Protein AF-A0A699URV3-F1 (afdb_monomer_lite)

pLDDT: mean 88.66, std 13.64, range [44.75, 98.0]

Structure (mmCIF, N/CA/C/O backbone):
data_AF-A0A699URV3-F1
#
_entry.id   AF-A0A699URV3-F1
#
loop_
_atom_site.group_PDB
_atom_site.id
_atom_site.type_symbol
_atom_site.label_atom_id
_atom_site.label_alt_id
_atom_site.label_comp_id
_atom_site.label_asym_id
_atom_site.label_entity_id
_atom_site.label_seq_id
_atom_site.pdbx_PDB_ins_code
_atom_site.Cartn_x
_atom_site.Cartn_y
_atom_site.Cartn_z
_atom_site.occupancy
_atom_site.B_iso_or_equiv
_atom_site.auth_seq_id
_atom_site.auth_comp_id
_atom_site.auth_asym_id
_atom_site.auth_atom_id
_atom_site.pdbx_PDB_model_num
ATOM 1 N N . PRO A 1 1 ? 10.556 -5.737 3.263 1.00 93.62 1 PRO A N 1
ATOM 2 C CA . PRO A 1 1 ? 9.322 -6.227 2.591 1.00 93.62 1 PRO A CA 1
ATOM 3 C C . PRO A 1 1 ? 8.824 -5.193 1.568 1.00 93.62 1 PRO A C 1
ATOM 5 O O . PRO A 1 1 ? 9.235 -4.037 1.653 1.00 93.62 1 PRO A O 1
ATOM 8 N N . ILE A 1 2 ? 7.965 -5.598 0.625 1.00 95.62 2 ILE A N 1
ATOM 9 C CA . ILE A 1 2 ? 7.261 -4.681 -0.288 1.00 95.62 2 ILE A CA 1
ATOM 10 C C . ILE A 1 2 ? 5.797 -4.615 0.150 1.00 95.62 2 ILE A C 1
ATOM 12 O O . ILE A 1 2 ? 5.158 -5.657 0.291 1.00 95.62 2 ILE A O 1
ATOM 16 N N . PHE A 1 3 ? 5.278 -3.405 0.334 1.00 96.75 3 PHE A N 1
ATOM 17 C CA . PHE A 1 3 ? 3.881 -3.133 0.649 1.00 96.75 3 PHE A CA 1
ATOM 18 C C . PHE A 1 3 ? 3.180 -2.501 -0.547 1.00 96.75 3 PHE A C 1
ATOM 20 O O . PHE A 1 3 ? 3.784 -1.768 -1.334 1.00 96.75 3 PHE A O 1
ATOM 27 N N . PHE A 1 4 ? 1.891 -2.787 -0.674 1.00 97.50 4 PHE A N 1
ATOM 28 C CA . PHE A 1 4 ? 1.029 -2.181 -1.673 1.00 97.50 4 PHE A CA 1
ATOM 29 C C . PHE A 1 4 ? -0.183 -1.572 -0.974 1.00 97.50 4 PHE A C 1
ATOM 31 O O . PHE A 1 4 ? -0.940 -2.290 -0.325 1.00 97.50 4 PHE A O 1
ATOM 38 N N . LEU A 1 5 ? -0.326 -0.253 -1.091 1.00 96.94 5 LEU A N 1
ATOM 39 C CA . LEU A 1 5 ? -1.377 0.540 -0.466 1.00 96.94 5 LEU A CA 1
ATOM 40 C C . LEU A 1 5 ? -2.276 1.129 -1.554 1.00 96.94 5 LEU A C 1
ATOM 42 O O . LEU A 1 5 ? -1.796 1.730 -2.517 1.00 96.94 5 LEU A O 1
ATOM 46 N N . ASP A 1 6 ? -3.584 0.956 -1.391 1.00 96.06 6 ASP A N 1
ATOM 47 C CA . ASP A 1 6 ? -4.614 1.516 -2.265 1.00 96.06 6 ASP A CA 1
ATOM 48 C C . ASP A 1 6 ? -5.409 2.579 -1.495 1.00 96.06 6 ASP A C 1
ATOM 50 O O . ASP A 1 6 ? -6.205 2.259 -0.616 1.00 96.06 6 ASP A O 1
ATOM 54 N N . ALA A 1 7 ? -5.180 3.847 -1.839 1.00 94.75 7 ALA A N 1
ATOM 55 C CA . ALA A 1 7 ? -5.846 5.024 -1.286 1.00 94.75 7 ALA A CA 1
ATOM 56 C C . ALA A 1 7 ? -6.851 5.629 -2.284 1.00 94.75 7 ALA A C 1
ATOM 58 O O . ALA A 1 7 ? -6.950 6.849 -2.430 1.00 94.75 7 ALA A O 1
ATOM 59 N N . PHE A 1 8 ? -7.587 4.780 -3.008 1.00 91.25 8 PHE A N 1
ATOM 60 C CA . PHE A 1 8 ? -8.639 5.130 -3.971 1.00 91.25 8 PHE A CA 1
ATOM 61 C C . PHE A 1 8 ? -8.168 5.905 -5.215 1.00 91.25 8 PHE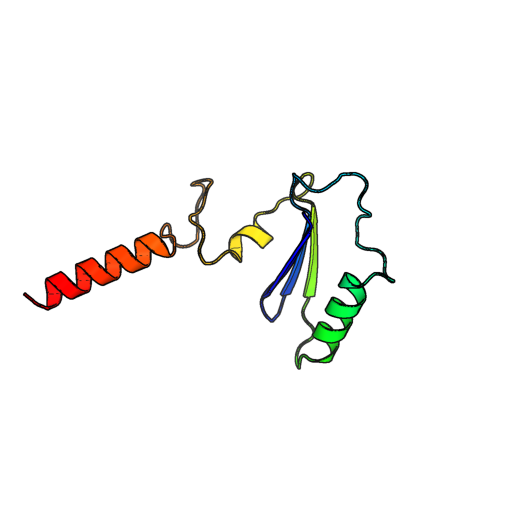 A C 1
ATOM 63 O O . PHE A 1 8 ? -8.266 5.378 -6.320 1.00 91.25 8 PHE A O 1
ATOM 70 N N . THR A 1 9 ? -7.674 7.139 -5.072 1.00 94.50 9 THR A N 1
ATOM 71 C CA . THR A 1 9 ? -7.108 7.943 -6.176 1.00 94.50 9 THR A CA 1
ATOM 72 C C . THR A 1 9 ? -5.602 7.753 -6.335 1.00 94.50 9 THR A C 1
ATOM 74 O O . THR A 1 9 ? -5.032 8.171 -7.347 1.00 94.50 9 THR A O 1
ATOM 77 N N . ILE A 1 10 ? -4.948 7.127 -5.356 1.00 96.44 10 ILE A N 1
ATOM 78 C CA . ILE A 1 10 ? -3.506 6.897 -5.330 1.00 96.44 10 ILE A CA 1
ATOM 79 C C . ILE A 1 10 ? -3.240 5.429 -4.986 1.00 96.44 10 ILE A C 1
ATOM 81 O O . ILE A 1 10 ? -3.835 4.870 -4.074 1.00 96.44 10 ILE A O 1
ATOM 85 N N . LEU A 1 11 ? -2.332 4.810 -5.731 1.00 97.75 11 LEU A N 1
ATOM 86 C CA . LEU A 1 11 ? -1.752 3.505 -5.453 1.00 97.75 11 LEU A CA 1
ATOM 87 C C . LEU A 1 11 ? -0.282 3.709 -5.096 1.00 97.75 11 LEU A C 1
ATOM 89 O O . LEU A 1 11 ? 0.456 4.314 -5.878 1.00 97.75 11 LEU A O 1
ATOM 93 N N . ILE A 1 12 ? 0.159 3.179 -3.962 1.00 97.88 12 ILE A N 1
ATOM 94 C CA . ILE A 1 12 ? 1.543 3.293 -3.498 1.00 97.88 12 ILE A CA 1
ATOM 95 C C . ILE A 1 12 ? 2.152 1.901 -3.410 1.00 97.88 12 ILE A C 1
ATOM 97 O O . ILE A 1 12 ? 1.598 0.997 -2.790 1.00 97.88 12 ILE A O 1
ATOM 101 N N . VAL A 1 13 ? 3.316 1.728 -4.024 1.00 98.00 13 VAL A N 1
ATOM 102 C CA . VAL A 1 13 ? 4.183 0.573 -3.802 1.00 98.00 13 VAL A CA 1
ATOM 103 C C . VAL A 1 13 ? 5.362 1.042 -2.965 1.00 98.00 13 VAL A C 1
ATOM 105 O O . VAL A 1 13 ? 6.215 1.782 -3.456 1.00 98.00 13 VAL A O 1
ATOM 108 N N . PHE A 1 14 ? 5.407 0.597 -1.715 1.00 97.75 14 PHE A N 1
ATOM 109 C CA . PHE A 1 14 ? 6.431 0.981 -0.753 1.00 97.75 14 PHE A CA 1
ATOM 110 C C . PHE A 1 14 ? 7.406 -0.172 -0.511 1.00 97.75 14 PHE A C 1
ATOM 112 O O . PHE A 1 14 ? 7.032 -1.248 -0.043 1.00 97.75 14 PHE A O 1
ATOM 119 N N . TYR A 1 15 ? 8.674 0.045 -0.837 1.00 97.44 15 TYR A N 1
ATOM 120 C CA . TYR A 1 15 ? 9.772 -0.842 -0.481 1.00 97.44 15 TYR A CA 1
ATOM 121 C C . TYR A 1 15 ? 10.312 -0.364 0.861 1.00 97.44 15 TYR A C 1
ATOM 123 O O . TYR A 1 15 ? 10.981 0.666 0.922 1.00 97.44 15 TYR A O 1
ATOM 131 N N . ALA A 1 16 ? 10.024 -1.108 1.927 1.00 95.62 16 ALA A N 1
ATOM 132 C CA . ALA A 1 16 ? 10.513 -0.769 3.258 1.00 95.62 16 ALA A CA 1
ATOM 133 C C . ALA A 1 16 ? 12.047 -0.742 3.296 1.00 95.62 16 ALA A C 1
ATOM 135 O O . ALA A 1 16 ? 12.701 -1.469 2.548 1.00 95.62 16 ALA A O 1
ATOM 136 N N . SER A 1 17 ? 12.633 0.015 4.222 1.00 93.56 17 SER A N 1
ATOM 137 C CA . SER A 1 17 ? 14.095 0.099 4.380 1.00 93.56 17 SER A CA 1
ATOM 138 C C . SER A 1 17 ? 14.742 -1.251 4.717 1.00 93.56 17 SER A C 1
ATOM 140 O O . SER A 1 17 ? 15.916 -1.467 4.441 1.00 93.56 17 SER A O 1
ATOM 142 N N . THR A 1 18 ? 13.952 -2.183 5.255 1.00 94.38 18 THR A N 1
ATOM 143 C CA . THR A 1 18 ? 14.316 -3.582 5.532 1.00 94.38 18 THR A CA 1
ATOM 144 C C . THR A 1 18 ? 14.030 -4.535 4.361 1.00 94.38 18 THR A C 1
ATOM 146 O O . THR A 1 18 ? 14.069 -5.754 4.522 1.00 94.38 18 THR A O 1
ATOM 149 N N . ALA A 1 19 ? 13.661 -4.027 3.181 1.00 92.94 19 ALA A N 1
ATOM 150 C CA . ALA A 1 19 ? 13.519 -4.843 1.980 1.00 92.94 19 ALA A CA 1
ATOM 151 C C . ALA A 1 19 ? 14.877 -5.357 1.493 1.00 92.94 19 ALA A C 1
ATOM 153 O O . ALA A 1 19 ? 15.890 -4.673 1.601 1.00 92.94 19 ALA A O 1
ATOM 154 N N . ASP A 1 20 ? 14.872 -6.568 0.934 1.00 92.94 20 ASP A N 1
ATOM 155 C CA . ASP A 1 20 ? 16.057 -7.163 0.326 1.00 92.94 20 ASP A CA 1
ATOM 156 C C . ASP A 1 20 ? 16.587 -6.238 -0.794 1.00 92.94 20 ASP A C 1
ATOM 158 O O . ASP A 1 20 ? 15.837 -5.924 -1.727 1.00 92.94 20 ASP A O 1
ATOM 162 N N . PRO A 1 21 ? 17.853 -5.778 -0.719 1.00 89.25 21 PRO A N 1
ATOM 163 C CA . PRO A 1 21 ? 18.423 -4.836 -1.680 1.00 89.25 21 PRO A CA 1
ATOM 164 C C . PRO A 1 21 ? 18.582 -5.428 -3.086 1.00 89.25 21 PRO A C 1
ATOM 166 O O . PRO A 1 21 ? 18.763 -4.672 -4.041 1.00 89.25 21 PRO A O 1
ATOM 169 N N . THR A 1 22 ? 18.509 -6.754 -3.233 1.00 92.88 22 THR A N 1
ATOM 170 C CA . THR A 1 22 ? 18.548 -7.430 -4.538 1.00 92.88 22 THR A CA 1
ATOM 171 C C . THR A 1 22 ? 17.222 -7.336 -5.294 1.00 92.88 22 THR A C 1
ATOM 173 O O . THR 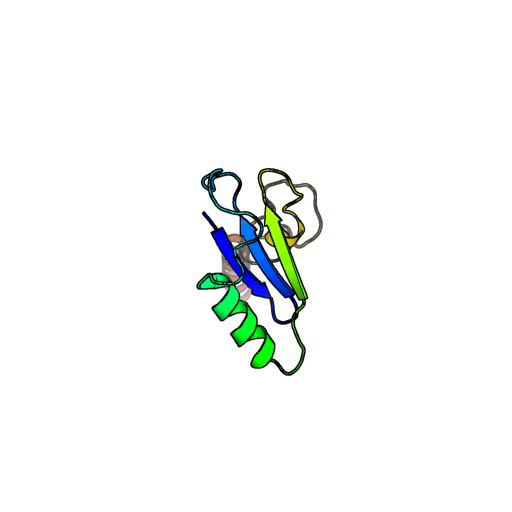A 1 22 ? 17.180 -7.612 -6.496 1.00 92.88 22 THR A O 1
ATOM 176 N N . LEU A 1 23 ? 16.137 -6.916 -4.628 1.00 92.38 23 LEU A N 1
ATOM 177 C CA . LEU A 1 23 ? 14.833 -6.787 -5.264 1.00 92.38 23 LEU A CA 1
ATOM 178 C C . LEU A 1 23 ? 14.851 -5.689 -6.340 1.00 92.38 23 LEU A C 1
ATOM 180 O O . LEU A 1 23 ? 15.269 -4.555 -6.072 1.00 92.38 23 LEU A O 1
ATOM 184 N N . PRO A 1 24 ? 14.336 -5.985 -7.546 1.00 94.12 24 PRO A N 1
ATOM 185 C CA . PRO A 1 24 ? 14.275 -5.013 -8.625 1.00 94.12 24 PRO A CA 1
ATOM 186 C C . PRO A 1 24 ? 13.404 -3.817 -8.233 1.00 94.12 24 PRO A C 1
ATOM 188 O O . PRO A 1 24 ? 12.324 -3.971 -7.653 1.00 94.12 24 PRO A O 1
ATOM 191 N N . TYR A 1 25 ? 13.878 -2.622 -8.583 1.00 93.81 25 TYR A N 1
ATOM 192 C CA . TYR A 1 25 ? 13.160 -1.367 -8.398 1.00 93.81 25 TYR A CA 1
ATOM 193 C C . TYR A 1 25 ? 13.305 -0.487 -9.648 1.00 93.81 25 TYR A C 1
ATOM 195 O O . TYR A 1 25 ? 14.438 -0.212 -10.052 1.00 93.81 25 TYR A O 1
ATOM 203 N N . PRO A 1 26 ? 12.192 -0.028 -10.248 1.00 92.38 26 PRO A N 1
ATOM 204 C CA . PRO A 1 26 ? 10.811 -0.345 -9.869 1.00 92.38 26 PRO A CA 1
ATOM 205 C C . PRO A 1 26 ? 10.459 -1.829 -10.142 1.00 92.38 26 PRO A C 1
ATOM 207 O O . PRO A 1 26 ? 11.229 -2.526 -10.805 1.00 92.38 26 PRO A O 1
ATOM 210 N N . PRO A 1 27 ? 9.306 -2.338 -9.657 1.00 94.25 27 PRO A N 1
ATOM 211 C CA . PRO A 1 27 ? 8.886 -3.711 -9.932 1.00 94.25 27 PRO A CA 1
ATOM 212 C C . PRO A 1 27 ? 8.860 -4.027 -11.445 1.00 94.25 27 PRO A C 1
ATOM 214 O O . PRO A 1 27 ? 8.322 -3.206 -12.206 1.00 94.25 27 PRO A O 1
ATOM 217 N N . PRO A 1 28 ? 9.366 -5.199 -11.884 1.00 95.62 28 PRO A N 1
ATOM 218 C CA . PRO A 1 28 ? 9.353 -5.630 -13.283 1.00 95.62 28 PRO A CA 1
ATOM 219 C C . PRO A 1 28 ? 7.941 -5.654 -13.856 1.00 95.62 28 PRO A C 1
ATOM 221 O O . PRO A 1 28 ? 7.008 -6.063 -13.169 1.00 95.62 28 PRO A O 1
ATOM 224 N N . HIS A 1 29 ? 7.764 -5.239 -15.110 1.00 93.31 29 HIS A N 1
ATOM 225 C CA . HIS A 1 29 ? 6.441 -5.129 -15.740 1.00 93.31 29 HIS A CA 1
ATOM 226 C C . HIS A 1 29 ? 5.660 -6.450 -15.798 1.00 93.31 29 HIS A C 1
ATOM 228 O O . HIS A 1 29 ? 4.431 -6.424 -15.771 1.00 93.31 29 HI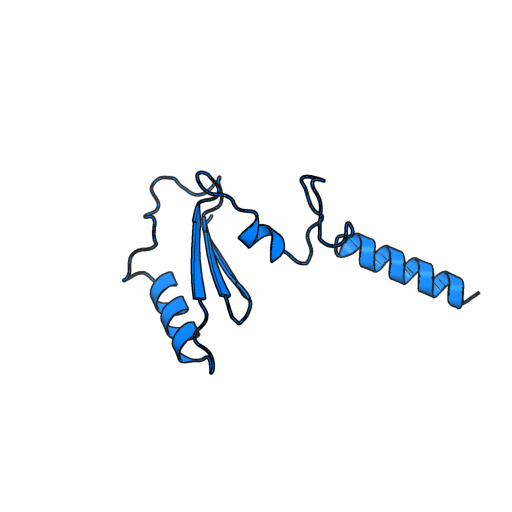S A O 1
ATOM 234 N N . ASP A 1 30 ? 6.365 -7.574 -15.832 1.00 94.88 30 ASP A N 1
ATOM 235 C CA . ASP A 1 30 ? 5.869 -8.946 -15.927 1.00 94.88 30 ASP A CA 1
ATOM 236 C C . ASP A 1 30 ? 5.742 -9.651 -14.562 1.00 94.88 30 ASP A C 1
ATOM 238 O O . ASP A 1 30 ? 5.655 -10.874 -14.491 1.00 94.88 30 ASP A O 1
ATOM 242 N N . CYS A 1 31 ? 5.701 -8.899 -13.457 1.00 95.44 31 CYS A N 1
ATOM 243 C CA . CYS A 1 31 ? 5.460 -9.465 -12.129 1.00 95.44 31 CYS A CA 1
ATOM 244 C C . CYS A 1 31 ? 3.978 -9.425 -11.714 1.00 95.44 31 CYS A C 1
ATOM 246 O O . CYS A 1 31 ? 3.195 -8.583 -12.165 1.00 95.44 31 CYS A O 1
ATOM 248 N N . LEU A 1 32 ? 3.609 -10.286 -10.757 1.00 96.62 32 LEU A N 1
ATOM 249 C CA . LEU A 1 32 ? 2.262 -10.331 -10.176 1.00 96.62 32 LEU A CA 1
ATOM 250 C C . LEU A 1 32 ? 1.798 -8.958 -9.662 1.00 96.62 32 LEU A C 1
ATOM 252 O O . LEU A 1 32 ? 0.663 -8.563 -9.913 1.00 96.62 32 LEU A O 1
ATOM 256 N N . LEU A 1 33 ? 2.683 -8.200 -9.004 1.00 96.88 33 LEU A N 1
ATOM 257 C CA . LEU A 1 33 ? 2.364 -6.871 -8.476 1.00 96.88 33 LEU A CA 1
ATOM 258 C C . LEU A 1 33 ? 1.930 -5.900 -9.587 1.00 96.88 33 LEU A C 1
ATOM 260 O O . LEU A 1 33 ? 0.950 -5.174 -9.427 1.00 96.88 33 LEU A O 1
ATOM 264 N N . ARG A 1 34 ? 2.619 -5.900 -10.735 1.00 96.94 34 ARG A N 1
ATOM 265 C CA . ARG A 1 34 ? 2.261 -5.062 -11.892 1.00 96.94 34 ARG A CA 1
ATOM 266 C C . ARG A 1 34 ? 0.937 -5.474 -12.512 1.00 96.94 34 ARG A C 1
ATOM 268 O O . ARG A 1 34 ? 0.134 -4.595 -12.819 1.00 96.94 34 ARG A O 1
ATOM 275 N N . THR A 1 35 ? 0.682 -6.773 -12.636 1.00 97.62 35 THR A N 1
ATOM 276 C CA . THR A 1 35 ? -0.611 -7.289 -13.107 1.00 97.62 35 THR A CA 1
ATOM 277 C C . THR A 1 35 ? -1.753 -6.848 -12.191 1.00 97.62 35 THR A C 1
ATOM 279 O O . THR A 1 35 ? -2.757 -6.331 -12.681 1.00 97.62 35 THR A O 1
ATOM 282 N N . THR A 1 36 ? -1.578 -6.951 -10.870 1.00 97.31 36 THR A N 1
ATOM 283 C CA . THR A 1 36 ? -2.568 -6.496 -9.881 1.00 97.31 36 THR A CA 1
ATOM 284 C C . THR A 1 36 ? -2.826 -4.992 -9.977 1.00 97.31 36 THR A C 1
ATOM 286 O O . THR A 1 36 ? -3.980 -4.574 -10.037 1.00 97.31 36 THR A O 1
ATOM 289 N N . ILE A 1 37 ? -1.776 -4.171 -10.070 1.00 97.12 37 ILE A N 1
ATOM 290 C CA . ILE A 1 37 ? -1.909 -2.714 -10.234 1.00 97.12 37 ILE A CA 1
ATOM 291 C C . ILE A 1 37 ? -2.663 -2.361 -11.520 1.00 97.12 37 ILE A C 1
ATOM 293 O O . ILE A 1 37 ? -3.527 -1.485 -11.512 1.00 97.12 37 ILE A O 1
ATOM 297 N N . ASN A 1 38 ? -2.334 -3.020 -12.633 1.00 96.38 38 ASN A N 1
ATOM 298 C CA . ASN A 1 38 ? -2.983 -2.761 -13.915 1.00 96.38 38 ASN A CA 1
ATOM 299 C C . ASN A 1 38 ? -4.468 -3.127 -13.872 1.00 96.38 38 ASN A C 1
ATOM 301 O O . ASN A 1 38 ? -5.289 -2.355 -14.362 1.00 96.38 38 ASN A O 1
ATOM 305 N N . LYS A 1 39 ? -4.812 -4.251 -13.234 1.00 96.31 39 LYS A N 1
ATOM 306 C CA . LYS A 1 39 ? -6.203 -4.652 -13.009 1.00 96.31 39 LYS A CA 1
ATOM 307 C C . LYS A 1 39 ? -6.955 -3.609 -12.176 1.00 96.31 39 LYS A C 1
ATOM 309 O O . LYS A 1 39 ? -7.988 -3.119 -12.618 1.00 96.31 39 LYS A O 1
ATOM 314 N N . LEU A 1 40 ? -6.388 -3.177 -11.047 1.00 95.81 40 LEU A N 1
ATOM 315 C CA . LEU A 1 40 ? -7.003 -2.148 -10.201 1.00 95.81 40 LEU A CA 1
ATOM 316 C C . LEU A 1 40 ? -7.202 -0.824 -10.941 1.00 95.81 40 LEU A C 1
ATOM 318 O O . LEU A 1 40 ? -8.226 -0.178 -10.767 1.00 95.81 40 LEU A O 1
ATOM 322 N N . LYS A 1 41 ? -6.267 -0.421 -11.806 1.00 95.50 41 LYS A N 1
ATOM 323 C CA . LYS A 1 41 ? -6.442 0.783 -12.630 1.00 95.50 41 LYS A CA 1
ATOM 324 C C . LYS A 1 41 ? -7.601 0.673 -13.622 1.00 95.50 41 LYS A C 1
ATOM 326 O O . LYS A 1 41 ? -8.229 1.687 -13.900 1.00 95.50 41 LYS A O 1
ATOM 331 N N . GLN A 1 42 ? -7.860 -0.517 -14.161 1.00 95.25 42 GLN A N 1
ATOM 332 C C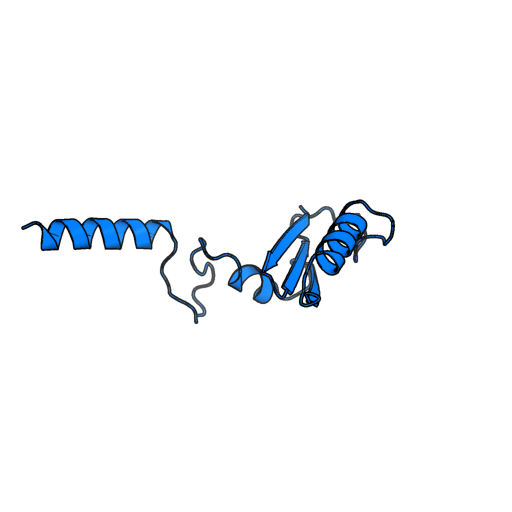A . GLN A 1 42 ? -8.930 -0.756 -15.138 1.00 95.25 42 GLN A CA 1
ATOM 333 C C . GLN A 1 42 ? -10.318 -0.835 -14.493 1.00 95.25 42 GLN A C 1
ATOM 335 O O . GLN A 1 42 ? -11.304 -0.470 -15.123 1.00 95.25 42 GLN A O 1
ATOM 340 N N . GLU A 1 43 ? -10.401 -1.300 -13.247 1.00 94.69 43 GLU A N 1
ATOM 341 C CA . GLU A 1 43 ? -11.668 -1.494 -12.525 1.00 94.69 43 GLU A CA 1
ATOM 342 C C . GLU A 1 43 ? -12.238 -0.196 -11.920 1.00 94.69 43 GLU A C 1
ATOM 344 O O . GLU A 1 43 ? -13.344 -0.193 -11.380 1.00 94.69 43 GLU A O 1
ATOM 349 N N . ARG A 1 44 ? -11.503 0.919 -11.996 1.00 92.31 44 ARG A N 1
ATOM 350 C CA . ARG A 1 44 ? -11.870 2.196 -11.368 1.00 92.31 44 ARG A CA 1
ATOM 351 C C . ARG A 1 44 ? -12.444 3.175 -12.387 1.00 92.31 44 ARG A C 1
ATOM 353 O O . ARG A 1 44 ? -11.925 3.322 -13.487 1.00 92.31 44 ARG A O 1
ATOM 360 N N . SER A 1 45 ? -13.452 3.941 -11.970 1.00 93.38 45 SER A N 1
ATOM 361 C CA . SER A 1 45 ? -14.019 5.038 -12.775 1.00 93.38 45 SER A CA 1
ATOM 362 C C . SER A 1 45 ? -13.055 6.217 -12.955 1.00 93.38 45 SER A C 1
ATOM 364 O O . SER A 1 45 ? -13.205 7.005 -13.884 1.00 93.38 45 SER A O 1
ATOM 366 N N . ILE A 1 46 ? -12.076 6.353 -12.056 1.00 94.12 46 ILE A N 1
ATOM 367 C CA . ILE A 1 46 ? -10.984 7.326 -12.123 1.00 94.12 46 ILE A CA 1
ATOM 368 C C . ILE A 1 46 ? -9.686 6.538 -12.003 1.00 94.12 46 ILE A C 1
ATOM 370 O O . ILE A 1 46 ? -9.497 5.828 -11.018 1.00 94.12 46 ILE A O 1
ATOM 374 N N . THR A 1 47 ? -8.792 6.670 -12.983 1.00 96.06 47 THR A N 1
ATOM 375 C CA . THR A 1 47 ? -7.507 5.964 -12.969 1.00 96.06 47 THR A CA 1
ATOM 376 C C . THR A 1 47 ? -6.636 6.478 -11.822 1.00 96.06 47 THR A C 1
ATOM 378 O O . THR A 1 47 ? -6.211 7.637 -11.867 1.00 96.06 47 THR A O 1
ATOM 381 N N . PRO A 1 48 ? -6.312 5.646 -10.818 1.00 97.06 48 PRO A N 1
ATOM 382 C CA . PRO A 1 48 ? -5.498 6.092 -9.706 1.00 97.06 48 PRO A CA 1
ATOM 383 C C . PRO A 1 48 ? -4.041 6.316 -10.126 1.00 97.06 48 PRO A C 1
ATOM 385 O O . PRO A 1 48 ? -3.472 5.587 -10.955 1.00 97.06 48 PRO A O 1
ATOM 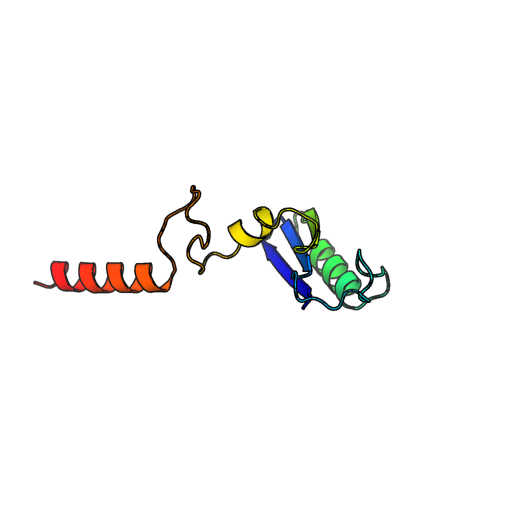388 N N . ARG A 1 49 ? -3.409 7.325 -9.520 1.00 96.94 49 ARG A N 1
ATOM 389 C CA . ARG A 1 49 ? -1.988 7.631 -9.713 1.00 96.94 49 ARG A CA 1
ATOM 390 C C . ARG A 1 49 ? -1.144 6.570 -9.018 1.00 96.94 49 ARG A C 1
ATOM 392 O O . ARG A 1 49 ? -1.349 6.294 -7.849 1.00 96.94 49 ARG A O 1
ATOM 399 N N . LEU A 1 50 ? -0.169 6.006 -9.723 1.00 97.19 50 LEU A N 1
ATOM 400 C CA . LEU A 1 50 ? 0.747 5.010 -9.165 1.00 97.19 50 LEU A CA 1
ATOM 401 C C . LEU A 1 50 ? 2.060 5.662 -8.738 1.00 97.19 50 LEU A C 1
ATOM 403 O O . LEU A 1 50 ? 2.664 6.379 -9.537 1.00 97.19 50 LEU A O 1
ATOM 407 N N . ILE A 1 51 ? 2.496 5.379 -7.515 1.00 97.38 51 ILE A N 1
ATOM 408 C CA . ILE A 1 51 ? 3.703 5.931 -6.900 1.00 97.38 51 ILE A CA 1
ATOM 409 C C . ILE A 1 51 ? 4.562 4.774 -6.382 1.00 97.38 51 ILE A C 1
ATOM 411 O O . ILE A 1 51 ? 4.046 3.825 -5.794 1.00 97.38 51 ILE A O 1
ATOM 415 N N . PHE A 1 52 ? 5.868 4.844 -6.629 1.00 97.31 52 PHE A N 1
ATOM 416 C CA . PHE A 1 52 ? 6.865 3.950 -6.041 1.00 97.31 52 PHE A CA 1
ATOM 417 C C . PHE A 1 52 ? 7.658 4.742 -5.021 1.00 97.31 52 PHE A C 1
ATOM 419 O O . PHE A 1 52 ? 8.011 5.883 -5.302 1.00 97.31 52 PHE A O 1
ATOM 426 N N . ILE A 1 53 ? 7.894 4.145 -3.859 1.00 96.94 53 ILE A N 1
ATOM 427 C CA . ILE A 1 53 ? 8.717 4.734 -2.809 1.00 96.94 53 ILE A CA 1
ATOM 428 C C . ILE A 1 53 ? 9.664 3.650 -2.312 1.00 96.94 53 ILE A C 1
ATOM 430 O O . ILE A 1 53 ? 9.225 2.557 -1.940 1.00 96.94 53 ILE A O 1
ATOM 434 N N . ARG A 1 54 ? 10.959 3.946 -2.285 1.00 95.81 54 ARG A N 1
ATOM 435 C CA . ARG A 1 54 ? 11.980 3.121 -1.642 1.00 95.81 54 ARG A CA 1
ATOM 436 C C . ARG A 1 54 ? 12.429 3.787 -0.346 1.00 95.81 54 ARG A C 1
ATOM 438 O O . ARG A 1 54 ? 13.284 4.661 -0.374 1.00 95.81 54 ARG A O 1
ATOM 445 N N . GLY A 1 55 ? 11.915 3.326 0.793 1.00 93.25 55 GLY A N 1
ATOM 446 C CA . GLY A 1 55 ? 12.132 3.955 2.105 1.00 93.25 55 GLY A CA 1
ATOM 447 C C . GLY A 1 55 ? 13.589 4.015 2.579 1.00 93.25 55 GLY A C 1
ATOM 448 O O . GLY A 1 55 ? 13.912 4.787 3.471 1.00 93.25 55 GLY A O 1
ATOM 449 N N . SER A 1 56 ? 14.504 3.244 1.979 1.00 90.38 56 SER A N 1
ATOM 450 C CA . SER A 1 56 ? 15.942 3.374 2.258 1.00 90.38 56 SER A CA 1
ATOM 451 C C . SER A 1 56 ? 16.624 4.543 1.535 1.00 90.38 56 SER A C 1
ATOM 453 O O . SER A 1 56 ? 17.778 4.838 1.839 1.00 90.38 56 SER A O 1
ATOM 455 N N . GLN A 1 57 ? 15.969 5.160 0.546 1.00 92.12 57 GLN A N 1
ATOM 456 C CA . GLN A 1 57 ? 16.566 6.160 -0.354 1.00 92.12 57 GLN A CA 1
ATOM 457 C C . GLN A 1 57 ? 15.675 7.386 -0.592 1.00 92.12 57 GLN A C 1
ATOM 459 O O . GLN A 1 57 ? 16.184 8.434 -0.981 1.00 92.12 57 GLN A O 1
ATOM 464 N N . GLU A 1 58 ? 14.366 7.255 -0.400 1.00 93.25 58 GLU A N 1
ATOM 465 C CA . GLU A 1 58 ? 13.356 8.261 -0.717 1.00 93.25 58 GLU A CA 1
ATOM 466 C C . GLU A 1 58 ? 12.549 8.626 0.531 1.00 93.25 58 GLU A C 1
ATOM 468 O O . GLU A 1 58 ? 12.431 7.829 1.461 1.00 93.25 58 GLU A O 1
ATOM 473 N N . ASP A 1 59 ? 11.971 9.827 0.517 1.00 91.62 59 ASP A N 1
ATOM 474 C CA . ASP A 1 59 ? 11.065 10.307 1.559 1.00 91.62 59 ASP A CA 1
ATOM 475 C C . ASP A 1 59 ? 9.787 9.449 1.610 1.00 91.62 59 ASP A C 1
ATOM 477 O O . ASP A 1 59 ? 9.053 9.328 0.622 1.00 91.62 59 ASP A O 1
ATOM 481 N N . ALA A 1 60 ? 9.542 8.839 2.771 1.00 92.44 60 ALA A N 1
ATOM 482 C CA . ALA A 1 60 ? 8.414 7.951 3.021 1.00 92.44 60 ALA A CA 1
ATOM 483 C C . ALA A 1 60 ? 7.172 8.670 3.571 1.00 92.44 60 ALA A C 1
ATOM 485 O O . ALA A 1 60 ? 6.115 8.038 3.639 1.00 92.44 60 ALA A O 1
ATOM 486 N N . THR A 1 61 ? 7.250 9.980 3.841 1.00 90.56 61 THR A N 1
ATOM 487 C CA . THR A 1 61 ? 6.166 10.779 4.445 1.00 90.56 61 THR A CA 1
ATOM 488 C C . THR A 1 61 ? 4.830 10.594 3.718 1.00 90.56 61 THR A C 1
ATOM 490 O O . THR A 1 61 ? 3.773 10.483 4.331 1.00 90.56 61 THR A O 1
ATOM 493 N N . LEU A 1 62 ? 4.843 10.507 2.380 1.00 90.31 62 LEU A N 1
ATOM 494 C CA . LEU A 1 62 ? 3.613 10.293 1.611 1.00 90.31 62 LEU A CA 1
ATOM 495 C C . LEU A 1 62 ? 2.934 8.957 1.940 1.00 90.31 62 LEU A C 1
ATOM 497 O O . LEU A 1 62 ? 1.711 8.906 1.973 1.00 90.31 62 LEU A O 1
ATOM 501 N N . PHE A 1 63 ? 3.702 7.882 2.121 1.00 93.00 63 PHE A N 1
ATOM 502 C CA . PHE A 1 63 ? 3.167 6.575 2.503 1.00 93.00 63 PHE A CA 1
ATOM 503 C C . PHE A 1 63 ? 2.678 6.592 3.953 1.00 93.00 63 PHE A C 1
ATOM 505 O O . PHE A 1 63 ? 1.579 6.110 4.221 1.00 93.00 63 PHE A O 1
ATOM 512 N N . GLU A 1 64 ? 3.460 7.189 4.851 1.00 90.06 64 GLU A N 1
ATOM 513 C CA . GLU A 1 64 ? 3.162 7.295 6.284 1.00 90.06 64 GLU A CA 1
ATOM 514 C C . GLU A 1 64 ? 1.872 8.080 6.545 1.00 90.06 64 GLU A C 1
ATOM 516 O O . GLU A 1 64 ? 1.027 7.621 7.305 1.00 90.06 64 GLU A O 1
ATOM 521 N N . ASN A 1 65 ? 1.624 9.157 5.794 1.00 88.56 65 ASN A N 1
ATOM 522 C CA . ASN A 1 65 ? 0.379 9.932 5.865 1.00 88.56 65 ASN A CA 1
ATOM 523 C C . ASN A 1 65 ? -0.891 9.132 5.507 1.00 88.56 65 ASN A C 1
ATOM 525 O O . ASN A 1 65 ? -2.001 9.592 5.775 1.00 88.56 65 ASN A O 1
ATOM 529 N N . TYR A 1 66 ? -0.761 7.960 4.873 1.00 91.12 66 TYR A N 1
ATOM 530 C CA . TYR A 1 66 ? -1.886 7.055 4.613 1.00 91.12 66 TYR A CA 1
ATOM 531 C C . TYR A 1 66 ? -2.037 5.945 5.666 1.00 91.12 66 TYR A C 1
ATOM 533 O O . TYR A 1 66 ? -2.999 5.176 5.588 1.00 91.12 66 TYR A O 1
ATOM 541 N N . LEU A 1 67 ? -1.138 5.848 6.650 1.00 90.44 67 LEU A N 1
ATOM 542 C CA . LEU A 1 67 ? -1.220 4.887 7.753 1.00 90.44 67 LEU A CA 1
ATOM 543 C C . LEU A 1 67 ? -2.124 5.426 8.868 1.00 90.44 67 LEU A C 1
ATOM 545 O O . LEU A 1 67 ? -1.672 5.814 9.936 1.00 90.44 67 LEU A O 1
ATOM 549 N N . ILE A 1 68 ? -3.430 5.423 8.608 1.00 85.81 68 ILE A N 1
ATOM 550 C CA . ILE A 1 68 ? -4.460 6.074 9.438 1.00 85.81 68 ILE A CA 1
ATOM 551 C C . ILE A 1 68 ? -4.562 5.586 10.896 1.00 85.81 68 ILE A C 1
ATOM 553 O O . ILE A 1 68 ? -5.257 6.212 11.691 1.00 85.81 68 ILE A O 1
ATOM 557 N N . GLU A 1 69 ? -3.945 4.454 11.236 1.00 85.06 69 GLU A N 1
ATOM 558 C CA . GLU A 1 69 ? -3.982 3.882 12.588 1.00 85.06 69 GLU A CA 1
ATOM 559 C C . GLU A 1 69 ? -2.758 4.258 13.434 1.00 85.06 69 GLU A C 1
ATOM 561 O O . GLU A 1 69 ? -2.829 4.204 14.667 1.00 85.06 69 GLU A O 1
ATOM 566 N N . GLU A 1 70 ? -1.654 4.638 12.785 1.00 75.62 70 GLU A N 1
ATOM 567 C CA . GLU A 1 70 ? -0.373 4.900 13.435 1.00 75.62 70 GLU A CA 1
ATOM 568 C C . GLU A 1 70 ? -0.361 6.269 14.126 1.00 75.62 70 GLU A C 1
ATOM 570 O O . GLU A 1 70 ? -1.034 7.217 13.719 1.00 75.62 70 GLU A O 1
ATOM 575 N N . GLN A 1 71 ? 0.421 6.370 15.201 1.00 66.69 71 GLN A N 1
ATOM 576 C CA . GLN A 1 71 ? 0.788 7.663 15.782 1.00 66.69 71 GLN A CA 1
ATOM 577 C C . GLN A 1 71 ? 1.935 8.244 14.951 1.00 66.69 71 GLN A C 1
ATOM 579 O O . GLN A 1 71 ? 2.822 7.486 14.568 1.00 66.69 71 GLN A O 1
ATOM 584 N N . ASP A 1 72 ? 1.961 9.560 14.711 1.00 60.06 72 ASP A N 1
ATOM 585 C CA . ASP A 1 72 ? 3.121 10.237 14.108 1.00 60.06 72 ASP A CA 1
ATOM 586 C C . ASP A 1 72 ? 4.392 9.891 14.911 1.00 60.06 72 ASP A C 1
ATOM 588 O O . ASP A 1 72 ? 4.630 10.440 15.991 1.00 60.06 72 ASP A O 1
ATOM 592 N N . VAL A 1 73 ? 5.203 8.958 14.398 1.00 53.22 73 VAL A N 1
ATOM 593 C CA . VAL A 1 73 ? 6.362 8.392 15.116 1.00 53.22 73 VAL A CA 1
ATOM 594 C C . VAL A 1 73 ? 7.478 9.434 15.288 1.00 53.22 73 VAL A C 1
ATOM 596 O O . VAL A 1 73 ? 8.257 9.351 16.237 1.00 53.22 73 VAL A O 1
ATOM 599 N N . ASP A 1 74 ? 7.495 10.477 14.451 1.00 50.69 74 ASP A N 1
ATOM 600 C CA . ASP A 1 74 ? 8.562 11.484 14.413 1.00 50.69 74 ASP A CA 1
ATOM 601 C C . ASP A 1 74 ? 8.209 12.830 15.067 1.0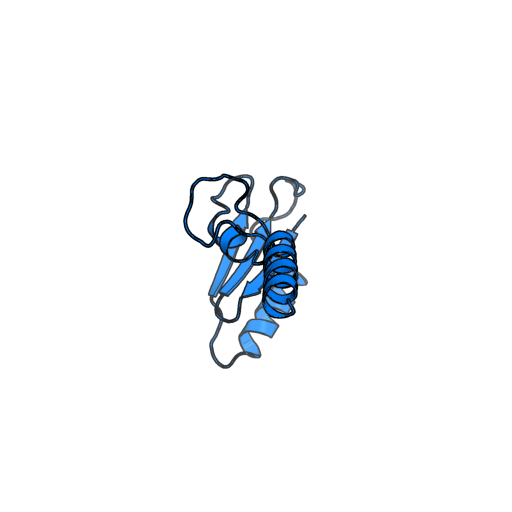0 50.69 74 ASP A C 1
ATOM 603 O O . ASP A 1 74 ? 9.031 13.749 15.065 1.00 50.69 74 ASP A O 1
ATOM 607 N N . GLY A 1 75 ? 7.009 12.984 15.643 1.00 44.75 75 GLY A N 1
ATOM 608 C CA . GLY A 1 75 ? 6.640 14.173 16.429 1.00 44.75 75 GLY A CA 1
ATOM 609 C C . GLY A 1 75 ? 6.786 15.529 15.710 1.00 44.75 75 GLY A C 1
ATOM 610 O O . GLY A 1 75 ? 6.797 16.567 16.373 1.00 44.75 75 GLY A O 1
ATOM 611 N N . SER A 1 76 ? 6.915 15.542 14.377 1.00 50.34 76 SER A N 1
ATOM 612 C CA . SER A 1 76 ? 7.238 16.735 13.575 1.00 50.34 76 SER A CA 1
ATOM 613 C C . SER A 1 76 ? 6.051 17.341 12.813 1.00 50.34 76 SER A C 1
ATOM 615 O O . SER A 1 76 ? 6.193 18.402 12.206 1.00 50.34 76 SER A O 1
ATOM 617 N N . GLY A 1 77 ? 4.853 16.783 12.994 1.00 48.41 77 GLY A N 1
ATOM 618 C CA . GLY A 1 77 ? 3.612 17.546 12.970 1.00 48.41 77 GLY A CA 1
ATOM 619 C C . GLY A 1 77 ? 2.797 17.525 11.676 1.00 48.41 77 GLY A C 1
ATOM 620 O O . GLY A 1 77 ? 3.307 17.495 10.563 1.00 48.41 77 GLY A O 1
ATOM 621 N N . PHE A 1 78 ? 1.495 17.708 11.917 1.00 48.19 78 PHE A N 1
ATOM 622 C CA . PHE A 1 78 ? 0.386 17.964 10.994 1.00 48.19 78 PHE A CA 1
ATOM 623 C C . PHE A 1 78 ? -0.310 16.757 10.341 1.00 48.19 78 PHE A C 1
ATOM 625 O O . PHE A 1 78 ? -0.555 16.779 9.140 1.00 48.19 78 PHE A O 1
ATOM 632 N N . ALA A 1 79 ? -0.842 15.836 11.155 1.00 44.94 79 ALA A N 1
ATOM 633 C CA . ALA A 1 79 ? -2.277 15.494 11.158 1.00 44.94 79 ALA A CA 1
ATOM 634 C C . ALA A 1 79 ? -2.641 14.658 12.403 1.00 44.94 79 ALA A C 1
ATOM 636 O O . ALA A 1 79 ? -2.224 13.522 12.511 1.00 44.94 79 ALA A O 1
ATOM 637 N N . ASN A 1 80 ? -3.424 15.228 13.330 1.00 52.88 80 ASN A N 1
ATOM 638 C CA . ASN A 1 80 ? -3.987 14.591 14.536 1.00 52.88 80 ASN A CA 1
ATOM 639 C C . ASN A 1 80 ? -3.064 13.605 15.283 1.00 52.88 80 ASN A C 1
ATOM 641 O O . ASN A 1 80 ? -3.008 12.421 14.983 1.00 52.88 80 ASN A O 1
ATOM 645 N N . SER A 1 81 ? -2.447 14.105 16.357 1.00 63.31 81 SER A N 1
ATOM 646 C CA . SER A 1 81 ? -1.529 13.436 17.294 1.00 63.31 81 SER A CA 1
ATOM 647 C C . SER A 1 81 ? -2.112 12.251 18.089 1.00 63.31 81 SER A C 1
ATOM 649 O O . SER A 1 81 ? -1.711 12.017 19.229 1.00 63.31 81 SER A O 1
ATOM 651 N N . MET A 1 82 ? -3.115 11.559 17.561 1.00 72.19 82 MET A N 1
ATOM 652 C CA . MET A 1 82 ? -3.870 10.527 18.249 1.00 72.19 82 MET A CA 1
ATOM 653 C C . MET A 1 82 ? -3.984 9.302 17.352 1.00 72.19 82 MET A C 1
ATOM 655 O O . MET A 1 82 ? -4.740 9.292 16.386 1.00 72.19 82 MET A O 1
ATOM 659 N N . GLY A 1 83 ? -3.233 8.260 17.700 1.00 81.25 83 GLY A N 1
ATOM 660 C CA . GLY A 1 83 ? -3.355 6.959 17.053 1.00 81.25 83 GLY A CA 1
ATOM 661 C C . GLY A 1 83 ? -4.682 6.293 17.399 1.00 81.25 83 GLY A C 1
ATOM 662 O O . GLY A 1 83 ? -5.362 6.673 18.359 1.00 81.25 83 GLY A O 1
ATOM 663 N N . PHE A 1 84 ? -5.029 5.251 16.646 1.00 86.50 84 PHE A N 1
ATOM 664 C CA . PHE A 1 84 ? -6.344 4.616 16.750 1.00 86.50 84 PHE A CA 1
ATOM 665 C C . PHE A 1 84 ? -6.673 4.116 18.169 1.00 86.50 84 PHE A C 1
ATOM 667 O O . PHE A 1 84 ? -7.793 4.287 18.646 1.00 86.50 84 PHE A O 1
ATOM 674 N N . VAL A 1 85 ? -5.692 3.559 18.885 1.00 87.69 85 VAL A N 1
ATOM 675 C CA . VAL A 1 85 ? -5.878 3.085 20.270 1.00 87.69 85 VAL A CA 1
ATOM 676 C C . VAL A 1 85 ? -6.212 4.238 21.218 1.00 87.69 85 VAL A C 1
ATOM 678 O O . VAL A 1 85 ? -7.175 4.148 21.974 1.00 87.69 85 VAL A O 1
ATOM 681 N N . SER A 1 86 ? -5.467 5.341 21.140 1.00 86.88 86 SER A N 1
ATOM 682 C CA . SER A 1 86 ? -5.704 6.523 21.975 1.00 86.88 86 SER A CA 1
ATOM 683 C C . SER A 1 86 ? -7.061 7.164 21.681 1.00 86.88 86 SER A C 1
ATOM 685 O O . SER A 1 86 ? -7.737 7.609 22.604 1.00 86.88 86 SER A O 1
ATOM 687 N N . PHE A 1 87 ? -7.501 7.137 20.419 1.00 88.94 87 PHE A N 1
ATOM 688 C CA . PHE A 1 87 ? -8.851 7.553 20.043 1.00 88.94 87 PHE A CA 1
ATOM 689 C C . PHE A 1 87 ? -9.927 6.693 20.721 1.00 88.94 87 PHE A C 1
ATOM 691 O O . PHE A 1 87 ? -10.886 7.225 21.277 1.00 88.94 87 PHE A O 1
ATOM 698 N N . LEU A 1 88 ? -9.772 5.365 20.735 1.00 91.25 88 LEU A N 1
ATOM 699 C CA . LEU A 1 88 ? -10.728 4.482 21.412 1.00 91.25 88 LEU A CA 1
ATOM 700 C C . LEU A 1 88 ? -10.778 4.726 22.927 1.00 91.25 88 LEU A C 1
ATOM 702 O O . LEU A 1 88 ? -11.863 4.708 23.513 1.00 91.25 88 LEU A O 1
ATOM 706 N N . GLU A 1 89 ? -9.627 4.963 23.555 1.00 92.00 89 GLU A N 1
ATOM 707 C CA . GLU A 1 89 ? -9.536 5.279 24.983 1.00 92.00 89 GLU A CA 1
ATOM 708 C C . GLU A 1 89 ? -10.230 6.606 25.317 1.00 92.00 89 GLU A C 1
ATOM 710 O O . GLU A 1 89 ? -11.018 6.659 26.266 1.00 92.00 89 GLU A O 1
ATOM 715 N N . GLU A 1 90 ? -10.009 7.650 24.511 1.00 91.69 90 GLU A N 1
ATOM 716 C CA . GLU A 1 90 ? -10.674 8.947 24.672 1.00 91.69 90 GLU A CA 1
ATOM 717 C C . GLU A 1 90 ? -12.197 8.806 24.570 1.00 91.69 90 GLU A C 1
ATOM 719 O O . GLU A 1 90 ? -12.927 9.272 25.449 1.00 91.69 90 GLU A O 1
ATOM 724 N N . ILE A 1 91 ? -12.691 8.113 23.539 1.00 94.00 91 ILE A N 1
ATOM 725 C CA . ILE A 1 91 ? -14.129 7.885 23.361 1.00 94.00 91 ILE A CA 1
ATOM 726 C C . ILE A 1 91 ? -14.704 7.097 24.540 1.00 94.00 91 ILE A C 1
ATOM 728 O O . ILE A 1 91 ? -15.762 7.458 25.061 1.00 94.00 91 ILE A O 1
ATOM 732 N N . SER A 1 92 ? -14.014 6.047 24.995 1.00 95.00 92 SER A N 1
ATOM 733 C CA . SER A 1 92 ? -14.453 5.253 26.146 1.00 95.00 92 SER A CA 1
ATOM 734 C C . SER A 1 92 ? -14.579 6.112 27.405 1.00 95.00 92 SER A C 1
ATOM 736 O O . SER A 1 92 ? -15.580 6.017 28.121 1.00 95.00 92 SER A O 1
ATOM 738 N N . GLN A 1 93 ? -13.590 6.964 27.673 1.00 95.12 93 GLN A N 1
ATOM 739 C CA . GLN A 1 93 ? -13.610 7.863 28.823 1.00 95.12 93 GLN A CA 1
ATOM 740 C C . GLN A 1 93 ? -14.725 8.911 28.701 1.00 95.12 93 GLN A C 1
ATOM 742 O O . GLN A 1 93 ? -15.480 9.111 29.654 1.00 95.12 93 GLN A O 1
ATOM 747 N N . GLY A 1 94 ? -14.893 9.513 27.520 1.00 95.62 94 GLY A N 1
ATOM 748 C CA . GLY A 1 94 ? -15.957 10.481 27.260 1.00 95.62 94 GLY A CA 1
ATOM 749 C C . GLY A 1 94 ? -17.350 9.888 27.481 1.00 95.62 94 GLY A C 1
ATOM 750 O O . GLY A 1 94 ? -18.180 10.490 28.159 1.00 95.62 94 GLY A O 1
ATOM 751 N N . VAL A 1 95 ? -17.607 8.671 26.990 1.00 96.50 95 VAL A N 1
ATOM 752 C CA . VAL A 1 95 ? -18.891 7.979 27.212 1.00 96.50 95 VAL A CA 1
ATOM 753 C C . VAL A 1 95 ? -19.152 7.745 28.704 1.00 96.50 95 VAL A C 1
ATOM 755 O O . VAL A 1 95 ? -20.265 7.992 29.168 1.00 96.50 95 VAL A O 1
ATOM 758 N N . LEU A 1 96 ? -18.144 7.318 29.474 1.00 95.62 96 LEU A N 1
ATOM 759 C CA . LEU A 1 96 ? -18.283 7.113 30.922 1.00 95.62 96 LEU A CA 1
ATOM 760 C C . LEU A 1 96 ? -18.602 8.407 31.680 1.00 95.62 96 LEU A C 1
ATOM 762 O O . LEU A 1 96 ? -19.319 8.363 32.679 1.00 95.62 96 LEU A O 1
ATOM 766 N N . GLU A 1 97 ? -18.077 9.544 31.232 1.00 95.44 97 GLU A N 1
ATOM 767 C CA . GLU A 1 97 ? -18.371 10.852 31.823 1.00 95.44 97 GLU A CA 1
ATOM 768 C C . GLU A 1 97 ? -19.797 11.315 31.525 1.00 95.44 97 GLU A C 1
ATOM 770 O O . GLU A 1 97 ? -20.459 11.815 32.430 1.00 95.44 97 GLU A O 1
ATOM 775 N N . TYR A 1 98 ? -20.302 11.084 30.310 1.00 94.12 98 TYR A N 1
ATOM 776 C CA . TYR A 1 98 ? -21.689 11.406 29.943 1.00 94.12 98 TYR A CA 1
ATOM 777 C C . TYR A 1 98 ? -22.739 10.514 30.617 1.00 94.12 98 TYR A C 1
ATOM 779 O O . TYR A 1 98 ? -23.897 10.911 30.725 1.00 94.12 98 TYR A O 1
ATOM 787 N N . MET A 1 99 ? -22.368 9.298 31.023 1.00 90.94 99 MET A N 1
ATOM 788 C CA . MET A 1 99 ? -23.271 8.360 31.700 1.00 90.94 99 MET A CA 1
ATOM 789 C C . MET A 1 99 ? -23.374 8.576 33.220 1.00 90.94 99 MET A C 1
ATOM 791 O O . MET A 1 99 ? -24.140 7.859 33.870 1.00 90.94 99 MET A O 1
ATOM 795 N N . LYS A 1 100 ? -22.606 9.513 33.789 1.00 67.56 100 LYS A N 1
ATOM 796 C CA . LYS A 1 100 ? -22.726 9.944 35.192 1.00 67.56 100 LYS A CA 1
ATOM 797 C C . LYS A 1 100 ? -23.790 11.023 35.350 1.00 67.56 100 LYS A C 1
ATOM 799 O O . LYS A 1 100 ? -24.467 10.985 36.401 1.00 67.56 100 LYS A O 1
#

Secondary structure (DSSP, 8-state):
-EEEEE-SSEEEEEE-TTS-TTS-SSPPTTSHHHHHHHHHHHSSSS-PEEEEEETTTS--HHHHTT-TTS--TT----S-S--HHHHHHHHHHHHHHHT-

Foldseek 3Di:
DWDWDCPPQAIEIEAELPHDPPADPPHDCPDPVNVVLVVVQVVHPHRHHYYYYYNNPGDCVVVVVPVQQDAPPPPPDDDDRAHPVNVVVVVVVVVVVVVD

Radius of gyration: 17.98 Å; chains: 1; bounding box: 42×28×51 Å

Sequence (100 aa):
PIFFLDAFTILIVFYASTADPTLPYPPPHDCLLRTTINKLKQERSITPRLIFIRGSQEDATLFENYLIEEQDVDGSGFANSMGFVSFLEEISQGVLEYMK

Organism: Tanacetum cinerariifolium (NCBI:txid118510)